Protein AF-A0A4Q7KK58-F1 (afdb_monomer_lite)

InterPro domains:
  IPR022536 ESX-1 secretion-associated protein EspC [PF10824] (6-97)

Foldseek 3Di:
DPPDDPDALVNLLVVLVVLLVVLVVLVVVLVVVVVCLDCVNDPPVCNVVSVVVVVVNVVVSVVSNVVSVVSNVVSVVSNVVSVVVVVVVVVVVCVVVVVPD

pLDDT: mean 76.21, std 11.12, range [42.12, 91.19]

Organism: NCBI:txid1872711

Sequence (101 aa):
MPEGYEVVASALEDHASALDGFAEDAFEAFDATMQTMRPETYGLFCQPIATAAIVLEAIGFKIVGDCAKALEDTAKLVKKTAKVYSELEDNAESTFDGGLR

Radius of gyration: 23.16 Å; chains: 1; bounding box: 56×22×67 Å

Structure (mmCIF, N/CA/C/O backbone):
data_AF-A0A4Q7KK58-F1
#
_entry.id   AF-A0A4Q7KK58-F1
#
loop_
_atom_site.group_PDB
_atom_site.id
_atom_site.type_symbol
_atom_site.label_atom_id
_atom_site.label_alt_id
_atom_site.label_comp_id
_atom_site.label_asym_id
_atom_site.label_entity_id
_atom_site.label_seq_id
_atom_site.pdbx_PDB_ins_code
_atom_site.Cartn_x
_atom_site.Cartn_y
_atom_site.Cartn_z
_atom_site.occupancy
_atom_site.B_iso_or_equiv
_atom_site.auth_seq_id
_atom_site.auth_comp_id
_atom_site.auth_asym_id
_atom_site.auth_atom_id
_atom_site.pdbx_PDB_model_num
ATOM 1 N N . MET A 1 1 ? -27.485 16.596 12.543 1.00 42.12 1 MET A N 1
ATOM 2 C CA . MET A 1 1 ? -26.690 15.360 12.403 1.00 42.12 1 MET A CA 1
ATOM 3 C C . MET A 1 1 ? -25.837 15.555 11.164 1.00 42.12 1 MET A C 1
ATOM 5 O O . MET A 1 1 ? -26.414 16.012 10.183 1.00 42.12 1 MET A O 1
ATOM 9 N N . PRO A 1 2 ? -24.506 15.380 11.206 1.00 52.25 2 PRO A N 1
ATOM 10 C CA . PRO A 1 2 ? -23.724 15.426 9.976 1.00 52.25 2 PRO A CA 1
ATOM 11 C C . PRO A 1 2 ? -24.233 14.309 9.059 1.00 52.25 2 PRO A C 1
ATOM 13 O O . PRO A 1 2 ? -24.510 13.212 9.541 1.00 52.25 2 PRO A O 1
ATOM 16 N N . GLU A 1 3 ? -24.428 14.618 7.779 1.00 54.56 3 GLU A N 1
ATOM 17 C CA . GLU A 1 3 ? -24.807 13.653 6.743 1.00 54.56 3 GLU A CA 1
ATOM 18 C C . GLU A 1 3 ? -23.647 12.661 6.572 1.00 54.56 3 GLU A C 1
ATOM 20 O O . GLU A 1 3 ? -22.730 12.866 5.780 1.00 54.56 3 GLU A O 1
ATOM 25 N N . GLY A 1 4 ? -23.615 11.646 7.434 1.00 56.69 4 GLY A N 1
ATOM 26 C CA . GLY A 1 4 ? -22.647 10.564 7.377 1.00 56.69 4 GLY A CA 1
ATOM 27 C C . GLY A 1 4 ? -22.980 9.647 6.211 1.00 56.69 4 GLY A C 1
ATOM 28 O O . GLY A 1 4 ? -24.147 9.363 5.947 1.00 56.69 4 GLY A O 1
ATOM 29 N N . TYR A 1 5 ? -21.954 9.177 5.512 1.00 59.03 5 TYR A N 1
ATOM 30 C CA . TYR A 1 5 ? -22.117 8.064 4.590 1.00 59.03 5 TYR A CA 1
ATOM 31 C C . TYR A 1 5 ? -22.461 6.824 5.433 1.00 59.03 5 TYR A C 1
ATOM 33 O O . TYR A 1 5 ? -21.739 6.535 6.384 1.00 59.03 5 TYR A O 1
ATOM 41 N N . GLU A 1 6 ? -23.559 6.124 5.126 1.00 65.62 6 GLU A N 1
ATOM 42 C CA . GLU A 1 6 ? -24.019 4.897 5.809 1.00 65.62 6 GLU A CA 1
ATOM 43 C C . GLU A 1 6 ? -23.078 3.705 5.536 1.00 65.62 6 GLU A C 1
ATOM 45 O O . GLU A 1 6 ? -23.467 2.681 4.978 1.00 65.62 6 GLU A O 1
ATOM 50 N N . VAL A 1 7 ? -21.795 3.856 5.855 1.00 67.00 7 VAL A N 1
ATOM 51 C CA . VAL A 1 7 ? -20.763 2.858 5.586 1.00 67.00 7 VAL A CA 1
ATOM 52 C C . VAL A 1 7 ? -20.395 2.190 6.898 1.00 67.00 7 VAL A C 1
ATOM 54 O O . VAL A 1 7 ? -19.909 2.840 7.819 1.00 67.00 7 VAL A O 1
ATOM 57 N N . VAL A 1 8 ? -20.621 0.880 6.965 1.00 78.94 8 VAL A N 1
ATOM 58 C CA . VAL A 1 8 ? -20.209 0.043 8.097 1.00 78.94 8 VAL A CA 1
ATOM 59 C C . VAL A 1 8 ? -18.680 -0.000 8.149 1.00 78.94 8 VAL A C 1
ATOM 61 O O . VAL A 1 8 ? -18.034 -0.086 7.101 1.00 78.94 8 VAL A O 1
ATOM 64 N N . ALA A 1 9 ? -18.090 0.032 9.349 1.00 79.38 9 ALA A N 1
ATOM 65 C CA . ALA A 1 9 ? -16.635 0.009 9.532 1.00 79.38 9 ALA A CA 1
ATOM 66 C C . ALA A 1 9 ? -15.955 -1.150 8.772 1.00 79.38 9 ALA A C 1
ATOM 68 O O . ALA A 1 9 ? -14.914 -0.944 8.151 1.00 79.38 9 ALA A O 1
ATOM 69 N N . SER A 1 10 ? -16.596 -2.321 8.706 1.00 79.44 10 SER A N 1
ATOM 70 C CA . SER A 1 10 ? -16.115 -3.477 7.938 1.00 79.44 10 SER A CA 1
ATOM 71 C C . SER A 1 10 ? -15.963 -3.206 6.436 1.00 79.44 10 SER A C 1
ATOM 73 O O . SER A 1 10 ? -14.993 -3.641 5.829 1.00 79.44 10 SER A O 1
ATOM 75 N N . ALA A 1 11 ? -16.864 -2.431 5.826 1.00 83.44 11 ALA A N 1
ATOM 76 C CA . ALA A 1 11 ? -16.767 -2.085 4.408 1.00 83.44 11 ALA A CA 1
ATOM 77 C C . ALA A 1 11 ? -15.592 -1.131 4.123 1.00 83.44 11 ALA A C 1
ATOM 79 O O . ALA A 1 11 ? -15.005 -1.168 3.040 1.00 83.44 11 ALA A O 1
ATOM 80 N N . LEU A 1 12 ? -15.226 -0.284 5.093 1.00 84.19 12 LEU A N 1
ATOM 81 C CA . LEU A 1 12 ? -14.018 0.539 5.008 1.00 84.19 12 LEU A CA 1
ATOM 82 C C . LEU A 1 12 ? -12.757 -0.324 5.145 1.00 84.19 12 LEU A C 1
ATOM 84 O O . LEU A 1 12 ? -11.793 -0.103 4.416 1.00 84.19 12 LEU A O 1
ATOM 88 N N . GLU A 1 13 ? -12.760 -1.320 6.029 1.00 83.88 13 GLU A N 1
ATOM 89 C CA . GLU A 1 13 ? -11.648 -2.269 6.164 1.00 83.88 13 GLU A CA 1
ATOM 90 C C . GLU A 1 13 ? -11.435 -3.084 4.885 1.00 83.88 13 GLU A C 1
ATOM 92 O O . GLU A 1 13 ? -10.318 -3.103 4.365 1.00 83.88 13 GLU A O 1
ATOM 97 N N . ASP A 1 14 ? -12.503 -3.647 4.313 1.00 87.38 14 ASP A N 1
ATOM 98 C CA . ASP A 1 14 ? -12.451 -4.382 3.044 1.00 87.38 14 ASP A CA 1
ATOM 99 C C . ASP A 1 14 ? -11.894 -3.507 1.911 1.00 87.38 14 ASP A C 1
ATOM 101 O O . ASP A 1 14 ? -11.045 -3.937 1.123 1.00 87.38 14 ASP A O 1
ATOM 105 N N . HIS A 1 15 ? -12.330 -2.245 1.839 1.00 85.12 15 HIS A N 1
ATOM 106 C CA . HIS A 1 15 ? -11.825 -1.313 0.839 1.00 85.12 15 HIS A CA 1
ATOM 107 C C . HIS A 1 15 ? -10.344 -0.981 1.053 1.00 85.12 15 HIS A C 1
ATOM 109 O O . HIS A 1 15 ? -9.583 -0.927 0.085 1.00 85.12 15 HIS A O 1
ATOM 115 N N . ALA A 1 16 ? -9.917 -0.787 2.301 1.00 84.25 16 ALA A N 1
ATOM 116 C CA . ALA A 1 16 ? -8.516 -0.550 2.609 1.00 84.25 16 ALA A CA 1
ATOM 117 C C . ALA A 1 16 ? -7.636 -1.752 2.245 1.00 84.25 16 ALA A C 1
ATOM 119 O O . ALA A 1 16 ? -6.565 -1.553 1.678 1.00 84.25 16 ALA A O 1
ATOM 120 N N . SER A 1 17 ? -8.096 -2.980 2.500 1.00 87.56 17 SER A N 1
ATOM 121 C CA . SER A 1 17 ? -7.390 -4.196 2.085 1.00 87.56 17 SER A CA 1
ATOM 122 C C . SER A 1 17 ? -7.289 -4.322 0.565 1.00 87.56 17 SER A C 1
ATOM 124 O O . SER A 1 17 ? -6.241 -4.707 0.053 1.00 87.56 17 SER A O 1
ATOM 126 N N . ALA A 1 18 ? -8.334 -3.944 -0.177 1.00 89.25 18 ALA A N 1
ATOM 127 C CA . ALA A 1 18 ? -8.261 -3.897 -1.636 1.00 89.25 18 ALA A CA 1
ATOM 128 C C . ALA A 1 18 ? -7.233 -2.861 -2.133 1.00 89.25 18 ALA A C 1
ATOM 130 O O . ALA A 1 18 ? -6.495 -3.129 -3.078 1.00 89.25 18 ALA A O 1
ATOM 131 N N . LEU A 1 19 ? -7.157 -1.691 -1.487 1.00 87.50 19 LEU A N 1
ATOM 132 C CA . LEU A 1 19 ? -6.161 -0.664 -1.811 1.00 87.50 19 LEU A CA 1
ATOM 133 C C . LEU A 1 19 ? -4.728 -1.117 -1.506 1.00 87.50 19 LEU A C 1
ATOM 135 O O . LEU A 1 19 ? -3.837 -0.819 -2.299 1.00 87.50 19 LEU A O 1
ATOM 139 N N . ASP A 1 20 ? -4.512 -1.847 -0.406 1.00 82.81 20 ASP A N 1
ATOM 140 C CA . ASP A 1 20 ? -3.207 -2.446 -0.100 1.00 82.81 20 ASP A CA 1
ATOM 141 C C . ASP A 1 20 ? -2.789 -3.427 -1.209 1.00 82.81 20 ASP A C 1
ATOM 143 O O . ASP A 1 20 ? -1.678 -3.325 -1.724 1.00 82.81 20 ASP A O 1
ATOM 147 N N . GLY A 1 21 ? -3.697 -4.313 -1.643 1.00 88.06 21 GLY A N 1
ATOM 148 C CA . GLY A 1 21 ? -3.420 -5.271 -2.719 1.00 88.06 21 GLY A CA 1
ATOM 149 C C . GLY A 1 21 ? -3.050 -4.594 -4.043 1.00 88.06 21 GLY A C 1
ATOM 150 O O . GLY A 1 21 ? -2.071 -4.964 -4.681 1.00 88.06 21 GLY A O 1
ATOM 151 N N . PHE A 1 22 ? -3.760 -3.527 -4.426 1.00 86.81 22 PHE A N 1
ATOM 152 C CA . PHE A 1 22 ? -3.398 -2.764 -5.625 1.00 86.81 22 PHE A CA 1
ATOM 153 C C . PHE A 1 22 ? -2.049 -2.046 -5.503 1.00 86.81 22 PHE A C 1
ATOM 155 O O . PHE A 1 22 ? -1.355 -1.876 -6.507 1.00 86.81 22 PHE A O 1
ATOM 162 N N . ALA A 1 23 ? -1.676 -1.597 -4.301 1.00 83.06 23 ALA A N 1
ATOM 163 C CA . ALA A 1 23 ? -0.365 -1.005 -4.071 1.00 83.06 23 ALA A CA 1
ATOM 164 C C . ALA A 1 23 ? 0.746 -2.059 -4.205 1.00 83.06 23 ALA A C 1
ATOM 166 O O . ALA A 1 23 ? 1.758 -1.785 -4.851 1.00 83.06 23 ALA A O 1
ATOM 167 N N . GLU A 1 24 ? 0.545 -3.259 -3.654 1.00 86.62 24 GLU A N 1
ATOM 168 C CA . GLU A 1 24 ? 1.473 -4.390 -3.783 1.00 86.62 24 GLU A CA 1
ATOM 169 C C . GLU A 1 24 ? 1.681 -4.790 -5.249 1.00 86.62 24 GLU A C 1
ATOM 171 O O . GLU A 1 24 ? 2.824 -4.809 -5.711 1.00 86.62 24 GLU A O 1
ATOM 176 N N . ASP A 1 25 ? 0.600 -4.982 -6.011 1.00 85.75 25 ASP A N 1
ATOM 177 C CA . ASP A 1 25 ? 0.663 -5.309 -7.442 1.00 85.75 25 ASP A CA 1
ATOM 178 C C . ASP A 1 25 ? 1.428 -4.236 -8.240 1.00 85.75 25 ASP A C 1
ATOM 180 O O . ASP A 1 25 ? 2.231 -4.536 -9.130 1.00 85.75 25 ASP A O 1
ATOM 184 N N . ALA A 1 26 ? 1.202 -2.957 -7.916 1.00 80.38 26 ALA A N 1
ATOM 185 C CA . ALA A 1 26 ? 1.893 -1.845 -8.561 1.00 80.38 26 ALA A CA 1
ATOM 186 C C . ALA A 1 26 ? 3.399 -1.838 -8.248 1.00 80.38 26 ALA A C 1
ATOM 188 O O . ALA A 1 26 ? 4.207 -1.544 -9.135 1.00 80.38 26 ALA A O 1
ATOM 189 N N . PHE A 1 27 ? 3.789 -2.178 -7.015 1.00 82.44 27 PHE A N 1
ATOM 190 C CA . PHE A 1 27 ? 5.194 -2.310 -6.632 1.00 82.44 27 PHE A CA 1
ATOM 191 C C . PHE A 1 27 ? 5.864 -3.527 -7.278 1.00 82.44 27 PHE A C 1
ATOM 193 O O . PHE A 1 27 ? 7.003 -3.411 -7.734 1.00 82.44 27 PHE A O 1
ATOM 200 N N . GLU A 1 28 ? 5.175 -4.664 -7.379 1.00 85.50 28 GLU A N 1
ATOM 201 C CA . GLU A 1 28 ? 5.705 -5.858 -8.044 1.00 85.50 28 GLU A CA 1
ATOM 202 C C . GLU A 1 28 ? 5.933 -5.607 -9.542 1.00 85.50 28 GLU A C 1
ATOM 204 O O . GLU A 1 28 ? 7.016 -5.875 -10.069 1.00 85.50 28 GLU A O 1
ATOM 209 N N . ALA A 1 29 ? 4.956 -5.004 -10.229 1.00 79.94 29 ALA A N 1
ATOM 210 C CA . ALA A 1 29 ? 5.091 -4.636 -11.637 1.00 79.94 29 ALA A CA 1
ATOM 211 C C . ALA A 1 29 ? 6.228 -3.623 -11.867 1.00 79.94 29 ALA A C 1
ATOM 213 O O . ALA A 1 29 ? 6.956 -3.701 -12.866 1.00 79.94 29 ALA A O 1
ATOM 214 N N . PHE A 1 30 ? 6.405 -2.681 -10.936 1.00 76.88 30 PHE A N 1
ATOM 215 C CA . PHE A 1 30 ? 7.511 -1.731 -10.957 1.00 76.88 30 PHE A CA 1
ATOM 216 C C . PHE A 1 30 ? 8.871 -2.438 -10.856 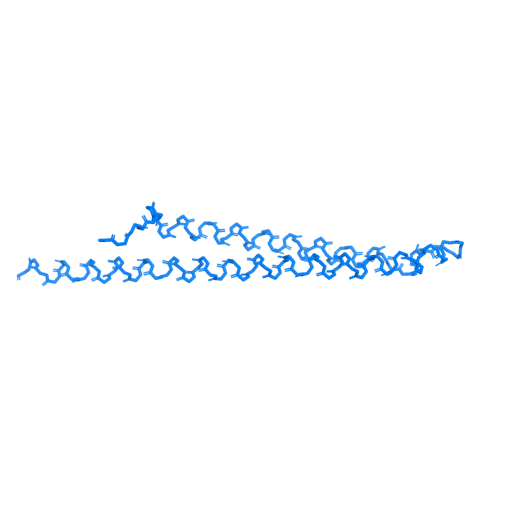1.00 76.88 30 PHE A C 1
ATOM 218 O O . PHE A 1 30 ? 9.745 -2.201 -11.695 1.00 76.88 30 PHE A O 1
ATOM 225 N N . ASP A 1 31 ? 9.038 -3.328 -9.874 1.00 78.25 31 ASP A N 1
ATOM 226 C CA . ASP A 1 31 ? 10.298 -4.044 -9.652 1.00 78.25 31 ASP A CA 1
ATOM 227 C C . ASP A 1 31 ? 10.636 -4.966 -10.834 1.00 78.25 31 ASP A C 1
ATOM 229 O O . ASP A 1 31 ? 11.760 -4.954 -11.346 1.00 78.25 31 ASP A O 1
ATOM 233 N N . ALA A 1 32 ? 9.638 -5.678 -11.368 1.00 78.81 32 ALA A N 1
ATOM 234 C CA . ALA A 1 32 ? 9.796 -6.499 -12.566 1.00 78.81 32 ALA A CA 1
ATOM 235 C C . ALA A 1 32 ? 10.305 -5.677 -13.763 1.00 78.81 32 ALA A C 1
ATOM 237 O O . ALA A 1 32 ? 11.250 -6.080 -14.447 1.00 78.81 32 ALA A O 1
ATOM 238 N N . THR A 1 33 ? 9.734 -4.488 -13.980 1.00 69.88 33 THR A N 1
ATOM 239 C CA . THR A 1 33 ? 10.130 -3.599 -15.082 1.00 69.88 33 THR A CA 1
ATOM 240 C C . THR A 1 33 ? 11.575 -3.110 -14.924 1.00 69.88 33 THR A C 1
ATOM 242 O O . THR A 1 33 ? 12.331 -3.095 -15.901 1.00 69.88 33 THR A O 1
ATOM 245 N N . MET A 1 34 ? 12.000 -2.778 -13.697 1.00 70.31 34 MET A N 1
ATOM 246 C CA . MET A 1 34 ? 13.389 -2.406 -13.391 1.00 70.31 34 MET A CA 1
ATOM 247 C C . MET A 1 34 ? 14.384 -3.531 -13.708 1.00 70.31 34 MET A C 1
ATOM 249 O O . MET A 1 34 ? 15.486 -3.273 -14.199 1.00 70.31 34 MET A O 1
ATOM 253 N N . GLN A 1 35 ? 14.011 -4.787 -13.456 1.00 71.81 35 GLN A N 1
ATOM 254 C CA . GLN A 1 35 ? 14.893 -5.930 -13.687 1.00 71.81 35 GLN A CA 1
ATOM 255 C C . GLN A 1 35 ? 15.072 -6.265 -15.176 1.00 71.81 35 GLN A C 1
ATOM 257 O O . GLN A 1 35 ? 16.164 -6.707 -15.565 1.00 71.81 35 GLN A O 1
ATOM 262 N N . THR A 1 36 ? 14.035 -6.059 -16.000 1.00 66.25 36 THR A N 1
ATOM 263 C CA . THR A 1 36 ? 14.030 -6.404 -17.434 1.00 66.25 36 THR A CA 1
ATOM 264 C C . THR A 1 36 ? 14.579 -5.315 -18.356 1.00 66.25 36 THR A C 1
ATOM 266 O O . THR A 1 36 ? 15.000 -5.631 -19.463 1.00 66.25 36 THR A O 1
ATOM 269 N N . MET A 1 37 ? 14.608 -4.051 -17.920 1.00 64.69 37 MET A N 1
ATOM 270 C CA . MET A 1 37 ? 15.026 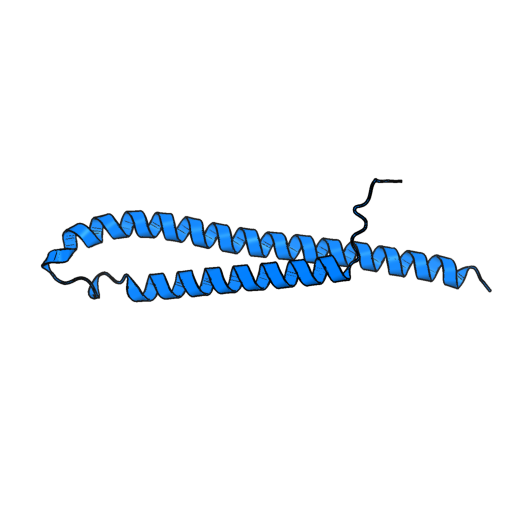-2.898 -18.741 1.00 64.69 37 MET A CA 1
ATOM 271 C C . MET A 1 37 ? 16.497 -2.498 -18.536 1.00 64.69 37 MET A C 1
ATOM 273 O O . MET A 1 37 ? 16.886 -1.348 -18.734 1.00 64.69 37 MET A O 1
ATOM 277 N N . ARG A 1 38 ? 17.366 -3.432 -18.133 1.00 64.25 38 ARG A N 1
ATOM 278 C CA . ARG A 1 38 ? 18.777 -3.102 -17.890 1.00 64.25 38 ARG A CA 1
ATOM 279 C C . ARG A 1 38 ? 19.503 -2.743 -19.200 1.00 64.25 38 ARG A C 1
ATOM 281 O O . ARG A 1 38 ? 19.319 -3.415 -20.215 1.00 64.25 38 ARG A O 1
ATOM 288 N N . PRO A 1 39 ? 20.400 -1.740 -19.209 1.00 61.12 39 PRO A N 1
ATOM 289 C CA . PRO A 1 39 ? 21.176 -1.378 -20.403 1.00 61.12 39 PRO A CA 1
ATOM 290 C C . PRO A 1 39 ? 21.970 -2.554 -20.996 1.00 61.12 39 PRO A C 1
ATOM 292 O O . PRO A 1 39 ? 22.198 -2.621 -22.199 1.00 61.12 39 PRO A O 1
ATOM 295 N N . GLU A 1 40 ? 22.351 -3.505 -20.143 1.00 65.00 40 GLU A N 1
ATOM 296 C CA . GLU A 1 40 ? 23.092 -4.729 -20.466 1.00 65.00 40 GLU A CA 1
ATOM 297 C C . GLU A 1 40 ? 22.281 -5.727 -21.308 1.00 65.00 40 GLU A C 1
ATOM 299 O O . GLU A 1 40 ? 22.860 -6.525 -22.042 1.00 65.00 40 GLU A O 1
ATOM 304 N N . THR A 1 41 ? 20.945 -5.672 -21.239 1.00 60.28 41 THR A N 1
ATOM 305 C CA . THR A 1 41 ? 20.053 -6.495 -22.072 1.00 60.28 41 THR A CA 1
ATOM 306 C C . THR A 1 41 ? 19.857 -5.935 -23.484 1.00 60.28 41 THR A C 1
ATOM 308 O O . THR A 1 41 ? 19.377 -6.649 -24.366 1.00 60.28 41 THR A O 1
ATOM 311 N N . TYR A 1 42 ? 20.279 -4.694 -23.748 1.00 61.91 42 TYR A N 1
ATOM 312 C CA . TYR A 1 42 ? 20.238 -4.101 -25.083 1.00 61.91 42 TYR A CA 1
ATOM 313 C C . TYR A 1 42 ? 21.521 -4.423 -25.860 1.00 61.91 42 TYR A C 1
ATOM 315 O O . TYR A 1 42 ? 22.625 -4.035 -25.476 1.00 61.91 42 TYR A O 1
ATOM 323 N N . GLY A 1 43 ? 21.385 -5.100 -27.005 1.00 66.38 43 GLY A N 1
ATOM 324 C CA . GLY A 1 43 ? 22.509 -5.346 -27.914 1.00 66.38 43 GLY A CA 1
ATOM 325 C C . GLY A 1 43 ? 23.181 -4.047 -28.387 1.00 66.38 43 GLY A C 1
ATOM 326 O O . GLY A 1 43 ? 22.555 -2.988 -28.414 1.00 66.38 43 GLY A O 1
ATOM 327 N N . LEU A 1 44 ? 24.451 -4.128 -28.809 1.00 66.94 44 LEU A N 1
ATOM 328 C CA . LEU A 1 44 ? 25.302 -2.982 -29.192 1.00 66.94 44 LEU A CA 1
ATOM 329 C C . LEU A 1 44 ? 24.631 -1.990 -30.168 1.00 66.94 44 LEU A C 1
ATOM 331 O O . LEU A 1 44 ? 24.870 -0.789 -30.092 1.00 66.94 44 LEU A O 1
ATOM 335 N N . PHE A 1 45 ? 23.763 -2.476 -31.058 1.00 60.97 45 PHE A N 1
ATOM 336 C CA . PHE A 1 45 ? 23.040 -1.657 -32.039 1.00 60.97 45 PHE A CA 1
ATOM 337 C C . PHE A 1 45 ? 21.840 -0.890 -31.462 1.00 60.97 45 PHE A C 1
ATOM 339 O O . PHE A 1 45 ? 21.432 0.123 -32.023 1.00 60.97 45 PHE A O 1
ATOM 346 N N . CYS A 1 46 ? 21.285 -1.343 -30.338 1.00 68.06 46 CYS A N 1
ATOM 347 C CA . CYS A 1 46 ? 20.101 -0.765 -29.702 1.00 68.06 46 CYS A CA 1
ATOM 348 C C . CYS A 1 46 ? 20.455 0.323 -28.670 1.00 68.06 46 CYS A C 1
ATOM 350 O O . CYS A 1 46 ? 19.572 1.029 -28.194 1.00 68.06 46 CYS A O 1
ATOM 352 N N . GLN A 1 47 ? 21.741 0.487 -28.348 1.00 65.62 47 GLN A N 1
ATOM 353 C CA . GLN A 1 47 ? 22.284 1.444 -27.372 1.00 65.62 47 GLN A CA 1
ATOM 354 C C . GLN A 1 47 ? 21.774 2.900 -27.506 1.00 65.62 47 GLN A C 1
ATOM 356 O O . GLN A 1 47 ? 21.414 3.498 -26.486 1.00 65.62 47 GLN A O 1
ATOM 361 N N . PRO A 1 48 ? 21.673 3.502 -28.712 1.00 68.44 48 PRO A N 1
ATOM 362 C CA . PRO A 1 48 ? 21.138 4.861 -28.829 1.00 68.44 48 PRO A CA 1
ATOM 363 C C . PRO A 1 48 ? 19.634 4.941 -28.528 1.00 68.44 48 PRO A C 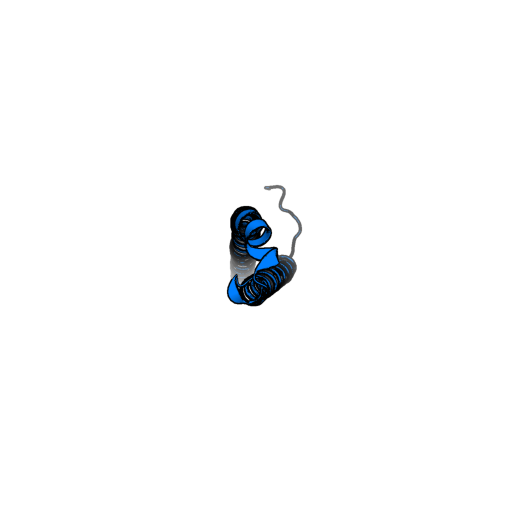1
ATOM 365 O O . PRO A 1 48 ? 19.174 5.945 -27.989 1.00 68.44 48 PRO A O 1
ATOM 368 N N . ILE A 1 49 ? 18.874 3.874 -28.803 1.00 66.56 49 ILE A N 1
ATOM 369 C CA . ILE A 1 49 ? 17.458 3.781 -28.420 1.00 66.56 49 ILE A CA 1
ATOM 370 C C . ILE A 1 49 ? 17.342 3.572 -26.905 1.00 66.56 49 ILE A C 1
ATOM 372 O O . ILE A 1 49 ? 16.507 4.213 -26.276 1.00 66.56 49 ILE A O 1
ATOM 376 N N . ALA A 1 50 ? 18.229 2.772 -26.303 1.00 66.62 50 ALA A N 1
ATOM 377 C CA . ALA A 1 50 ? 18.272 2.556 -24.857 1.00 66.62 50 ALA A CA 1
ATOM 378 C C . ALA A 1 50 ? 18.507 3.865 -24.084 1.00 66.62 50 ALA A C 1
ATOM 380 O O . ALA A 1 50 ? 17.848 4.122 -23.087 1.00 66.62 50 ALA A O 1
ATOM 381 N N . THR A 1 51 ? 19.378 4.752 -24.577 1.00 68.06 51 THR A N 1
ATOM 382 C CA . THR A 1 51 ? 19.647 6.038 -23.902 1.00 68.06 51 THR A CA 1
ATOM 383 C C . THR A 1 51 ? 18.421 6.963 -23.898 1.00 68.06 51 THR A C 1
ATOM 385 O O . THR A 1 51 ? 18.152 7.629 -22.900 1.00 68.06 51 THR A O 1
ATOM 388 N N . ALA A 1 52 ? 17.647 6.988 -24.988 1.00 69.88 52 ALA A N 1
ATOM 389 C CA . ALA A 1 52 ? 16.387 7.731 -25.049 1.00 69.88 52 ALA A CA 1
ATOM 390 C C . ALA A 1 52 ? 15.274 7.059 -24.218 1.00 69.88 52 ALA A C 1
ATOM 392 O O . ALA A 1 52 ? 14.479 7.752 -23.581 1.00 69.88 52 ALA A O 1
ATOM 393 N N . ALA A 1 53 ? 15.245 5.724 -24.191 1.00 67.19 53 ALA A N 1
ATOM 394 C CA . ALA A 1 53 ? 14.299 4.936 -23.406 1.00 67.19 53 ALA A CA 1
ATOM 395 C C . ALA A 1 53 ? 14.494 5.141 -21.896 1.00 67.19 53 ALA A C 1
ATOM 397 O O . ALA A 1 53 ? 13.513 5.384 -21.205 1.00 67.19 53 ALA A O 1
ATOM 398 N N . ILE A 1 54 ? 15.739 5.201 -21.407 1.00 70.81 54 ILE A N 1
ATOM 399 C CA . ILE A 1 54 ? 16.066 5.427 -19.986 1.00 70.81 54 ILE A CA 1
ATOM 400 C C . ILE A 1 54 ? 15.407 6.702 -19.429 1.00 70.81 54 ILE A C 1
ATOM 402 O O . ILE A 1 54 ? 14.952 6.724 -18.286 1.00 70.81 54 ILE A O 1
ATOM 406 N N . VAL A 1 55 ? 15.324 7.777 -20.221 1.00 70.19 55 VAL A N 1
ATOM 407 C CA . VAL A 1 55 ? 14.693 9.035 -19.777 1.00 70.19 55 VAL A CA 1
ATOM 408 C C . VAL A 1 55 ? 13.174 8.882 -19.637 1.00 70.19 55 VAL A C 1
ATOM 410 O O . VAL A 1 55 ? 12.590 9.372 -18.671 1.00 70.19 55 VAL A O 1
ATOM 413 N N . LEU A 1 56 ? 12.530 8.190 -20.579 1.00 71.38 56 LEU A N 1
ATOM 414 C CA . LEU A 1 56 ? 11.096 7.891 -20.523 1.00 71.38 56 LEU A CA 1
ATOM 415 C C . LEU A 1 56 ? 10.768 6.907 -19.396 1.00 71.38 56 LEU A C 1
ATOM 417 O O . LEU A 1 56 ? 9.804 7.112 -18.661 1.00 71.38 56 LEU A O 1
ATOM 421 N N . GLU A 1 57 ? 11.603 5.886 -19.227 1.00 71.81 57 GLU A N 1
ATOM 422 C CA . GLU A 1 57 ? 11.525 4.908 -18.148 1.00 71.81 57 GLU A CA 1
ATOM 423 C C . GLU A 1 57 ? 11.610 5.597 -16.786 1.00 71.81 57 GLU A C 1
ATOM 425 O O . GLU A 1 57 ? 10.754 5.361 -15.944 1.00 71.81 57 GLU A O 1
ATOM 430 N N . ALA A 1 58 ? 12.543 6.533 -16.581 1.00 74.12 58 ALA A N 1
ATOM 431 C CA . ALA A 1 58 ? 12.653 7.280 -15.326 1.00 74.12 58 ALA A CA 1
ATOM 432 C C . ALA A 1 58 ? 11.380 8.076 -14.973 1.00 74.12 58 ALA A C 1
ATOM 434 O O . ALA A 1 58 ? 10.984 8.134 -13.806 1.00 74.12 58 ALA A O 1
ATOM 435 N N . ILE A 1 59 ? 10.714 8.673 -15.968 1.00 77.31 59 ILE A N 1
ATOM 436 C CA . ILE A 1 59 ? 9.444 9.388 -15.767 1.00 77.31 59 ILE A CA 1
ATOM 437 C C . ILE A 1 59 ? 8.321 8.399 -15.441 1.00 77.31 59 ILE A C 1
ATOM 439 O O . ILE A 1 59 ? 7.573 8.621 -14.488 1.00 77.31 59 ILE A O 1
ATOM 443 N N . GLY A 1 60 ? 8.222 7.300 -16.193 1.00 72.38 60 GLY A N 1
ATOM 444 C CA . GLY A 1 60 ? 7.243 6.240 -15.948 1.00 72.38 60 GLY A CA 1
ATOM 445 C C . GLY A 1 60 ? 7.401 5.626 -14.557 1.00 72.38 60 GLY A C 1
ATOM 446 O O . GLY A 1 60 ? 6.430 5.529 -13.812 1.00 72.38 60 GLY A O 1
ATOM 447 N N . PHE A 1 61 ? 8.636 5.324 -14.162 1.00 76.06 61 PHE A N 1
ATOM 448 C CA . PHE A 1 61 ? 8.987 4.821 -12.839 1.00 76.06 61 PHE A CA 1
ATOM 449 C C . PHE A 1 61 ? 8.554 5.771 -11.728 1.00 76.06 61 PHE A C 1
ATOM 451 O O . PHE A 1 61 ? 7.936 5.345 -10.753 1.00 76.06 61 PHE A O 1
ATOM 458 N N . LYS A 1 62 ? 8.818 7.070 -11.887 1.00 81.31 62 LYS A N 1
ATOM 459 C CA . LYS A 1 62 ? 8.373 8.065 -10.914 1.00 81.31 62 LYS A CA 1
ATOM 460 C C . LYS A 1 62 ? 6.848 8.073 -10.772 1.00 81.31 62 LYS A C 1
ATOM 462 O O . LYS A 1 62 ? 6.355 8.088 -9.653 1.00 81.31 62 LYS A O 1
ATOM 467 N N . ILE A 1 63 ? 6.111 8.044 -11.883 1.00 82.94 63 ILE A N 1
ATOM 468 C CA . ILE A 1 63 ? 4.641 8.078 -11.867 1.00 82.94 63 ILE A CA 1
ATOM 469 C C . ILE A 1 63 ? 4.070 6.827 -11.196 1.00 82.94 63 ILE A C 1
ATOM 471 O O . ILE A 1 63 ? 3.212 6.952 -10.329 1.00 82.94 63 ILE A O 1
ATOM 475 N N . VAL A 1 64 ? 4.561 5.636 -11.550 1.00 80.25 64 VAL A N 1
ATOM 476 C CA . VAL A 1 64 ? 4.092 4.377 -10.948 1.00 80.25 64 VAL A CA 1
ATOM 477 C C . VAL A 1 64 ? 4.402 4.341 -9.450 1.00 80.25 64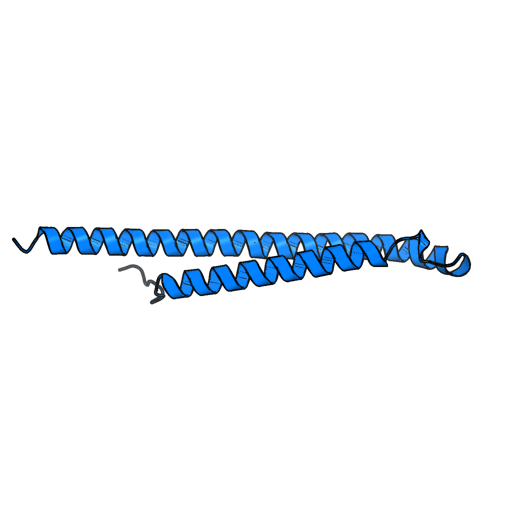 VAL A C 1
ATOM 479 O O . VAL A 1 64 ? 3.523 4.015 -8.656 1.00 80.25 64 VAL A O 1
ATOM 482 N N . GLY A 1 65 ? 5.605 4.760 -9.045 1.00 82.44 65 GLY A N 1
ATOM 483 C CA . GLY A 1 65 ? 5.967 4.866 -7.630 1.00 82.44 65 GLY A CA 1
ATOM 484 C C . GLY A 1 65 ? 5.125 5.893 -6.861 1.00 82.44 65 GLY A C 1
ATOM 485 O O . GLY A 1 65 ? 4.749 5.646 -5.717 1.00 82.44 65 GLY A O 1
ATOM 486 N N . ASP A 1 66 ? 4.794 7.030 -7.480 1.00 86.62 66 ASP A N 1
ATOM 487 C CA . ASP A 1 66 ? 3.912 8.044 -6.889 1.00 86.62 66 ASP A CA 1
ATOM 488 C C . ASP A 1 66 ? 2.464 7.524 -6.766 1.00 86.62 66 ASP A C 1
ATOM 490 O O . ASP A 1 66 ? 1.816 7.754 -5.745 1.00 86.62 66 ASP A O 1
ATOM 494 N N . CYS A 1 67 ? 1.966 6.770 -7.754 1.00 81.62 67 CYS A N 1
ATOM 495 C CA . CYS A 1 67 ? 0.660 6.108 -7.696 1.00 81.62 67 CYS A CA 1
ATOM 496 C C . CYS A 1 67 ? 0.590 5.053 -6.584 1.00 81.62 67 CYS A C 1
ATOM 498 O O . CYS A 1 67 ? -0.375 5.051 -5.822 1.00 81.62 67 CYS A O 1
ATOM 500 N N . ALA A 1 68 ? 1.606 4.195 -6.455 1.00 83.12 68 ALA A N 1
ATOM 501 C CA . ALA A 1 68 ? 1.650 3.171 -5.411 1.00 83.12 68 ALA A CA 1
ATOM 502 C C . ALA A 1 68 ? 1.640 3.797 -4.005 1.00 83.12 68 ALA A C 1
ATOM 504 O O . ALA A 1 68 ? 0.866 3.385 -3.143 1.00 83.12 68 ALA A O 1
ATOM 505 N N . LYS A 1 69 ? 2.407 4.877 -3.797 1.00 86.75 69 LYS A N 1
ATOM 506 C CA . LYS A 1 69 ? 2.364 5.656 -2.547 1.00 86.75 69 LYS A CA 1
ATOM 507 C C . LYS A 1 69 ? 0.997 6.283 -2.291 1.00 86.75 69 LYS A C 1
ATOM 509 O O . LYS A 1 69 ? 0.514 6.250 -1.165 1.00 86.75 69 LYS A O 1
ATOM 514 N N . ALA A 1 70 ? 0.362 6.846 -3.318 1.00 90.56 70 ALA A N 1
ATOM 515 C CA . ALA A 1 70 ? -0.965 7.437 -3.173 1.00 90.56 70 ALA A CA 1
ATOM 516 C C . ALA A 1 70 ? -2.020 6.392 -2.769 1.00 90.56 70 ALA A C 1
ATOM 518 O O . ALA A 1 70 ? -2.889 6.692 -1.947 1.00 90.56 70 ALA A O 1
ATOM 519 N N . LEU A 1 71 ? -1.934 5.167 -3.301 1.00 84.56 71 LEU A N 1
ATOM 520 C CA . LEU A 1 71 ? -2.789 4.049 -2.892 1.00 84.56 71 LEU A CA 1
ATOM 521 C C . LEU A 1 71 ? -2.545 3.665 -1.429 1.00 84.56 71 LEU A C 1
ATOM 523 O O . LEU A 1 71 ? -3.502 3.578 -0.662 1.00 84.56 71 LEU A O 1
ATOM 527 N N . GLU A 1 72 ? -1.281 3.531 -1.022 1.00 86.69 72 GLU A N 1
ATOM 528 C CA . GLU A 1 72 ? -0.902 3.221 0.363 1.00 86.69 72 GLU A CA 1
ATOM 529 C C . GLU A 1 72 ? -1.408 4.290 1.351 1.00 86.69 72 GLU A C 1
ATOM 531 O O . GLU A 1 72 ? -1.995 3.981 2.393 1.00 86.69 72 GLU A O 1
ATOM 536 N N . ASP A 1 73 ? -1.226 5.570 1.023 1.00 91.19 73 ASP A N 1
ATOM 537 C CA . ASP A 1 73 ? -1.688 6.683 1.853 1.00 91.19 73 ASP A CA 1
ATOM 538 C C . ASP A 1 73 ? -3.217 6.733 1.936 1.00 91.19 73 ASP A C 1
ATOM 540 O O . ASP A 1 73 ? -3.779 6.990 3.006 1.00 91.19 73 ASP A O 1
ATOM 544 N N . THR A 1 74 ? -3.907 6.416 0.838 1.00 89.25 74 THR A N 1
ATOM 545 C CA . THR A 1 74 ? -5.369 6.299 0.830 1.00 89.25 74 THR A CA 1
ATOM 546 C C . THR A 1 74 ? -5.824 5.144 1.723 1.00 89.25 74 THR A C 1
ATOM 548 O O . THR A 1 74 ? -6.701 5.341 2.564 1.00 89.25 74 THR A O 1
ATOM 551 N N . ALA A 1 75 ? -5.187 3.973 1.637 1.00 83.62 75 ALA A N 1
ATOM 552 C CA . ALA A 1 75 ? -5.491 2.828 2.495 1.00 83.62 75 ALA A CA 1
ATOM 553 C C . ALA A 1 75 ? -5.319 3.171 3.986 1.00 83.62 75 ALA A C 1
ATOM 555 O O . ALA A 1 75 ? -6.189 2.862 4.804 1.00 83.62 75 ALA A O 1
ATOM 556 N N . LYS A 1 76 ? -4.247 3.890 4.354 1.00 90.06 76 LYS A N 1
ATOM 557 C CA . LYS A 1 76 ? -4.029 4.382 5.730 1.00 90.06 76 LYS A CA 1
ATOM 558 C C . LYS A 1 76 ? -5.151 5.306 6.202 1.00 90.06 76 LYS A C 1
ATOM 560 O O . LYS A 1 76 ? -5.598 5.190 7.346 1.00 90.06 76 LYS A O 1
ATOM 565 N N . LEU A 1 77 ? -5.611 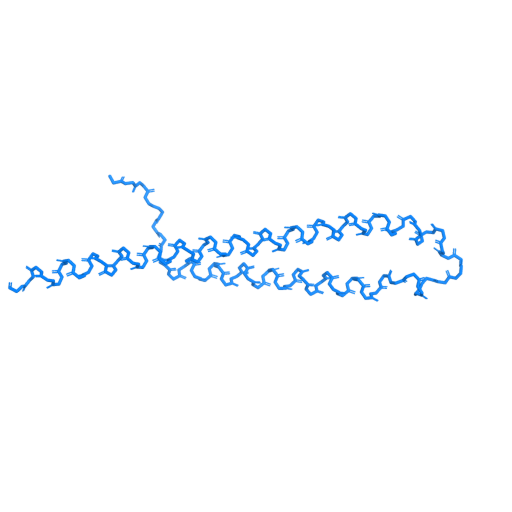6.224 5.351 1.00 91.12 77 LEU A N 1
ATOM 566 C CA . LEU A 1 77 ? -6.714 7.131 5.679 1.00 91.12 77 LEU A CA 1
ATOM 567 C C . LEU A 1 77 ? -8.034 6.379 5.863 1.00 91.12 77 LEU A C 1
ATOM 569 O O . LEU A 1 77 ? -8.766 6.664 6.814 1.00 91.12 77 LEU A O 1
ATOM 573 N N . VAL A 1 78 ? -8.315 5.396 5.008 1.00 88.44 78 VAL A N 1
ATOM 574 C CA . VAL A 1 78 ? -9.518 4.563 5.112 1.00 88.44 78 VAL A CA 1
ATOM 575 C C . VAL A 1 78 ? -9.487 3.734 6.401 1.00 88.44 78 VAL A C 1
ATOM 577 O O . VAL A 1 78 ? -10.445 3.794 7.167 1.00 88.44 78 VAL A O 1
ATOM 580 N N . LYS A 1 79 ? -8.361 3.084 6.734 1.00 88.31 79 LYS A N 1
ATOM 581 C CA . LYS A 1 79 ? -8.169 2.365 8.015 1.00 88.31 79 LYS A CA 1
ATOM 582 C C . LYS A 1 79 ? -8.379 3.269 9.225 1.00 88.31 79 LYS A C 1
ATOM 584 O O . LYS A 1 79 ? -9.052 2.901 10.185 1.00 88.31 79 LYS A O 1
ATOM 589 N N . LYS A 1 80 ? -7.817 4.482 9.185 1.00 89.62 80 LYS A N 1
ATOM 590 C CA . LYS A 1 80 ? -8.004 5.469 10.255 1.00 89.62 80 LYS A CA 1
ATOM 591 C C . LYS A 1 80 ? -9.474 5.858 10.398 1.00 89.62 80 LYS A C 1
ATOM 593 O O . LYS A 1 80 ? -9.953 6.003 11.516 1.00 89.62 80 LYS A O 1
ATOM 598 N N . THR A 1 81 ? -10.171 6.021 9.280 1.00 87.62 81 THR A N 1
ATOM 599 C CA . THR A 1 81 ? -11.597 6.352 9.264 1.00 87.62 81 THR A CA 1
ATOM 600 C C . THR A 1 81 ? -12.424 5.212 9.852 1.00 87.62 81 THR A C 1
ATOM 602 O O . THR A 1 81 ? -13.225 5.466 10.746 1.00 87.62 81 THR A O 1
ATOM 605 N N . ALA A 1 82 ? -12.172 3.965 9.441 1.00 86.31 82 ALA A N 1
ATOM 606 C CA . ALA A 1 82 ? -12.829 2.775 9.987 1.00 86.31 82 ALA A CA 1
ATOM 607 C C . ALA A 1 82 ? -12.679 2.692 11.513 1.00 86.31 82 ALA A C 1
ATOM 609 O O . ALA A 1 82 ? -13.663 2.530 12.231 1.00 86.31 82 ALA A O 1
ATOM 610 N N . LYS A 1 83 ? -11.459 2.923 12.014 1.00 87.50 83 LYS A N 1
ATOM 611 C CA . LYS A 1 83 ? -11.174 2.947 13.450 1.00 87.50 83 LYS A CA 1
ATOM 612 C C . LYS A 1 83 ? -11.984 4.009 14.199 1.00 87.50 83 LYS A C 1
ATOM 614 O O . LYS A 1 83 ? -12.510 3.721 15.265 1.00 87.50 83 LYS A O 1
ATOM 619 N N . VAL A 1 84 ? -12.112 5.216 13.644 1.00 88.12 84 VAL A N 1
ATOM 620 C CA . VAL A 1 84 ? -12.924 6.283 14.258 1.00 88.12 84 VAL A CA 1
ATOM 621 C C . VAL A 1 84 ? -14.403 5.890 14.322 1.00 88.12 84 VAL A C 1
ATOM 623 O O . VAL A 1 84 ? -15.047 6.163 15.330 1.00 88.12 84 VAL A O 1
ATOM 626 N N . TYR A 1 85 ? -14.939 5.242 13.282 1.00 83.50 85 TYR A N 1
ATOM 627 C CA . TYR A 1 85 ? -16.318 4.744 13.301 1.00 83.50 85 TYR A CA 1
ATOM 628 C C . TYR A 1 85 ? -16.518 3.661 14.366 1.00 83.50 85 TYR A C 1
ATOM 630 O O . TYR A 1 85 ? -17.433 3.790 15.172 1.00 83.50 85 TYR A O 1
ATOM 638 N N . SER A 1 86 ? -15.629 2.667 14.434 1.00 83.44 86 SER A N 1
ATOM 639 C CA . SER A 1 86 ? -15.691 1.613 15.456 1.00 83.44 86 SER A CA 1
ATOM 640 C C . SER A 1 86 ? -15.604 2.182 16.876 1.00 83.44 86 SER A C 1
ATOM 642 O O . SER A 1 86 ? -16.406 1.826 17.728 1.00 83.44 86 SER A O 1
ATOM 644 N N . GLU A 1 87 ? -14.690 3.123 17.134 1.00 86.25 87 GLU A N 1
ATOM 645 C CA . GLU A 1 87 ? -14.572 3.762 18.452 1.00 86.25 87 GLU A CA 1
ATOM 646 C C . GLU A 1 87 ? -15.829 4.571 18.814 1.00 86.25 87 GLU A C 1
ATOM 648 O O . GLU A 1 87 ? -16.212 4.638 19.981 1.00 86.25 87 GLU A O 1
ATOM 653 N N . LEU A 1 88 ? -16.480 5.215 17.839 1.00 84.81 88 LEU A N 1
ATOM 654 C CA . LEU A 1 88 ? -17.748 5.912 18.067 1.00 84.81 88 LEU A CA 1
ATOM 655 C C . LEU A 1 88 ? -18.884 4.936 18.392 1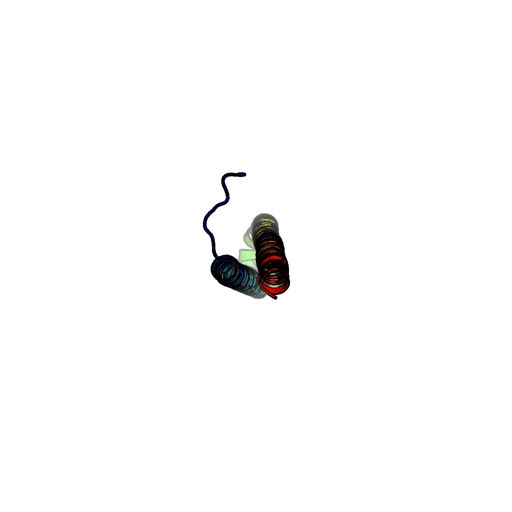.00 84.81 88 LEU A C 1
ATOM 657 O O . LEU A 1 88 ? -19.684 5.237 19.279 1.00 84.81 88 LEU A O 1
ATOM 661 N N . GLU A 1 89 ? -18.944 3.792 17.709 1.00 81.94 89 GLU A N 1
ATOM 662 C CA . GLU A 1 89 ? -19.919 2.730 17.978 1.00 81.94 89 GLU A CA 1
ATOM 663 C C . GLU A 1 89 ? -19.724 2.136 19.382 1.00 81.94 89 GLU A C 1
ATOM 665 O O . GLU A 1 89 ? -20.671 2.148 20.168 1.00 81.94 89 GLU A O 1
ATOM 670 N N . ASP A 1 90 ? -18.498 1.759 19.757 1.00 84.00 90 ASP A N 1
ATOM 671 C CA . ASP A 1 90 ? -18.175 1.211 21.086 1.00 84.00 90 ASP A CA 1
ATOM 672 C C . ASP A 1 90 ? -18.510 2.202 22.223 1.00 84.00 90 ASP A C 1
ATOM 674 O O . ASP A 1 90 ? -19.029 1.848 23.291 1.00 84.00 90 ASP A O 1
ATOM 678 N N . ASN A 1 91 ? -18.230 3.492 22.006 1.00 81.81 91 ASN A N 1
ATOM 679 C CA . ASN A 1 91 ? -18.547 4.549 22.970 1.00 81.81 91 ASN A CA 1
ATOM 680 C C . ASN A 1 91 ? -20.060 4.790 23.091 1.00 81.81 91 ASN A C 1
ATOM 682 O O . ASN A 1 91 ? -20.561 5.070 24.184 1.00 81.81 91 ASN A O 1
ATOM 686 N N . ALA A 1 92 ? -20.801 4.694 21.986 1.00 79.06 92 ALA A N 1
ATOM 687 C CA . ALA A 1 92 ? -22.254 4.779 22.017 1.00 79.06 92 ALA A CA 1
ATOM 688 C C . ALA A 1 92 ? -22.846 3.567 22.752 1.00 79.06 92 ALA A C 1
ATOM 690 O O . ALA A 1 92 ? -23.650 3.751 23.665 1.00 79.06 92 ALA A O 1
ATOM 691 N N . GLU A 1 93 ? -22.401 2.352 22.424 1.00 78.75 93 GLU A N 1
ATOM 692 C CA . GLU A 1 93 ? -22.848 1.113 23.066 1.00 78.75 93 GLU A CA 1
ATOM 693 C C . GLU A 1 93 ? -22.618 1.147 24.581 1.00 78.75 93 GLU A C 1
ATOM 695 O O . GLU A 1 93 ? -23.559 0.955 25.350 1.00 78.75 93 GLU A O 1
ATOM 700 N N . SER A 1 94 ? -21.414 1.510 25.030 1.00 75.25 94 SER A N 1
ATOM 701 C CA . SER A 1 94 ? -21.098 1.624 26.463 1.00 75.25 94 SER A CA 1
ATOM 702 C C . SER A 1 94 ? -21.920 2.694 27.196 1.00 75.25 94 SER A C 1
ATOM 704 O O . SER A 1 94 ? -22.267 2.517 28.367 1.00 75.25 94 SER A O 1
ATOM 706 N N . THR A 1 95 ? -22.290 3.783 26.515 1.00 76.88 95 THR A N 1
ATOM 707 C CA . THR A 1 95 ? -23.169 4.827 27.068 1.00 76.88 95 THR A CA 1
ATOM 708 C C . THR A 1 95 ? -24.606 4.323 27.251 1.00 76.88 95 THR A C 1
ATOM 710 O O . THR A 1 95 ? -25.261 4.683 28.231 1.00 76.88 95 THR A O 1
ATOM 713 N N . PHE A 1 96 ? -25.106 3.484 26.338 1.00 73.75 96 PHE A N 1
ATOM 714 C CA . PHE A 1 96 ? -26.461 2.929 26.411 1.00 73.75 96 PHE A CA 1
ATOM 715 C C . PHE A 1 96 ? -26.563 1.694 27.324 1.00 73.75 96 PHE A C 1
ATOM 717 O O . PHE A 1 96 ? -27.554 1.570 28.045 1.00 73.75 96 PHE A O 1
ATOM 724 N N . ASP A 1 97 ? -25.542 0.834 27.377 1.00 70.56 97 ASP A N 1
ATOM 725 C CA . ASP A 1 97 ? -25.484 -0.324 28.288 1.00 70.56 97 ASP A CA 1
ATOM 726 C C . ASP A 1 97 ? -25.331 0.113 29.759 1.00 70.56 97 ASP A C 1
ATOM 728 O O . ASP A 1 97 ? -25.968 -0.428 30.665 1.00 70.56 97 ASP A O 1
ATOM 732 N N . GLY A 1 98 ? -24.585 1.196 30.009 1.00 59.78 98 GLY A N 1
ATOM 733 C CA . GLY A 1 98 ? -24.459 1.805 31.337 1.00 59.78 98 GLY A CA 1
ATOM 734 C C . GLY A 1 98 ? -25.722 2.513 31.857 1.00 59.78 98 GLY A C 1
ATOM 735 O O . GLY A 1 98 ? -25.779 2.841 33.042 1.00 59.78 98 GLY A O 1
ATOM 736 N N . GLY A 1 99 ? -26.726 2.756 31.003 1.00 50.59 99 GLY A N 1
ATOM 737 C CA . GLY A 1 99 ? -27.961 3.480 31.337 1.00 50.59 99 GLY A CA 1
ATOM 738 C C . GLY A 1 99 ? -29.187 2.604 31.634 1.00 50.59 99 GLY A C 1
ATOM 739 O O . GLY A 1 99 ? -30.227 3.137 32.016 1.00 50.59 99 GLY A O 1
ATOM 740 N N . LEU A 1 100 ? -29.089 1.280 31.462 1.00 53.00 100 LEU A N 1
ATOM 741 C CA . LEU A 1 100 ? -30.194 0.319 31.625 1.00 53.00 100 LEU A CA 1
ATOM 742 C C . LEU A 1 100 ? -30.127 -0.507 32.926 1.00 53.00 100 LEU A C 1
ATOM 744 O O . LEU A 1 100 ? -30.727 -1.582 33.015 1.00 53.00 100 LEU A O 1
ATOM 748 N N . ARG A 1 101 ? -29.438 -0.006 33.957 1.00 48.19 101 ARG A N 1
ATOM 749 C CA . ARG A 1 101 ? -29.422 -0.597 35.305 1.00 48.19 101 ARG A CA 1
ATOM 750 C C . ARG A 1 101 ? -29.936 0.358 36.370 1.00 48.19 101 ARG A C 1
ATOM 752 O O . ARG A 1 101 ? -29.500 1.527 36.370 1.00 48.19 101 ARG A O 1
#

Secondary structure (DSSP, 8-state):
--------HHHHHHHHHHHHHHHHHHHHHHHHHHHH--GGGS-TTTHHHHHHHHHHHHHHHHHHHHHHHHHHHHHHHHHHHHHHHHHHHHHHHHHHHTT--